Protein AF-K9TDS8-F1 (afdb_monomer_lite)

Sequence (80 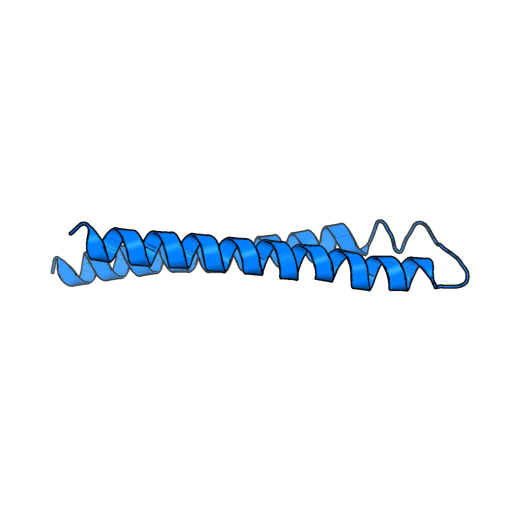aa):
MVRKNSRFIIYVVACSTIGVLVGGTAYSADLNRCLDAAVPTNQCLKQDPVLRTLEGMTFGFIAGAGAALGSTWQLWQKNK

Structure (mmCIF, N/CA/C/O backbone):
data_AF-K9TDS8-F1
#
_entry.id   AF-K9TDS8-F1
#
loop_
_atom_site.group_PDB
_atom_site.id
_atom_site.type_symbol
_atom_site.label_atom_id
_atom_site.label_alt_id
_atom_site.label_comp_id
_atom_site.label_asym_id
_atom_site.label_entity_id
_atom_site.label_seq_id
_atom_site.pdbx_PDB_ins_code
_atom_site.Cartn_x
_atom_site.Cartn_y
_atom_site.Cartn_z
_atom_site.occupancy
_atom_site.B_iso_or_equiv
_atom_site.auth_seq_id
_atom_site.auth_comp_id
_atom_site.auth_asym_id
_atom_site.auth_atom_id
_atom_site.pdbx_PDB_model_num
ATOM 1 N N . MET A 1 1 ? -28.517 1.119 9.962 1.00 47.94 1 MET A N 1
ATOM 2 C CA . MET A 1 1 ? -27.094 0.758 9.733 1.00 47.94 1 MET A CA 1
ATOM 3 C C . MET A 1 1 ? -26.813 0.231 8.313 1.00 47.94 1 MET A C 1
ATOM 5 O O . MET A 1 1 ? -25.732 0.488 7.804 1.00 47.94 1 MET A O 1
ATOM 9 N N . VAL A 1 2 ? -27.787 -0.366 7.606 1.00 50.09 2 VAL A N 1
ATOM 10 C CA . VAL A 1 2 ? -27.635 -0.907 6.229 1.00 50.09 2 VAL A CA 1
ATOM 11 C C . VAL A 1 2 ? -27.235 0.137 5.161 1.00 50.09 2 VAL A C 1
ATOM 13 O O . VAL A 1 2 ? -26.324 -0.092 4.371 1.00 50.09 2 VAL A O 1
ATOM 16 N N . ARG A 1 3 ? -27.840 1.336 5.170 1.00 54.69 3 ARG A N 1
ATOM 17 C CA . ARG A 1 3 ? -27.581 2.395 4.166 1.00 54.69 3 ARG A CA 1
ATOM 18 C C . ARG A 1 3 ? -26.177 3.022 4.251 1.00 54.69 3 ARG A C 1
ATOM 20 O O . ARG A 1 3 ? -25.642 3.456 3.235 1.00 54.69 3 ARG A O 1
ATOM 27 N N . LYS A 1 4 ? -25.565 3.046 5.444 1.00 54.88 4 LYS A N 1
ATOM 28 C CA . LYS A 1 4 ? -24.190 3.545 5.656 1.00 54.88 4 LYS A CA 1
ATOM 29 C C . LYS A 1 4 ? -23.152 2.536 5.153 1.00 54.88 4 LYS A C 1
ATOM 31 O O . LYS A 1 4 ? -22.160 2.947 4.564 1.00 54.88 4 L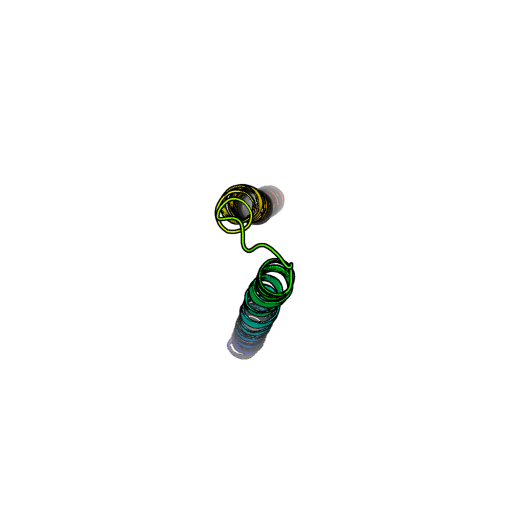YS A O 1
ATOM 36 N N . ASN A 1 5 ? -23.436 1.240 5.307 1.00 64.31 5 ASN A N 1
ATOM 37 C CA . ASN A 1 5 ? -22.590 0.160 4.802 1.00 64.31 5 ASN A CA 1
ATOM 38 C C . ASN A 1 5 ? -22.587 0.103 3.263 1.00 64.31 5 ASN A C 1
ATOM 40 O O . ASN A 1 5 ? -21.534 -0.025 2.654 1.00 64.31 5 ASN A O 1
ATOM 44 N N . SER A 1 6 ? -23.749 0.307 2.626 1.00 70.75 6 SER A N 1
ATOM 45 C CA . SER A 1 6 ? -23.862 0.343 1.158 1.00 70.75 6 SER A CA 1
ATOM 46 C C . SER A 1 6 ? -23.037 1.472 0.519 1.00 70.75 6 SER A C 1
ATOM 48 O O . SER A 1 6 ? -22.304 1.221 -0.433 1.00 70.75 6 SER A O 1
ATOM 50 N N . ARG A 1 7 ? -23.057 2.693 1.082 1.00 81.75 7 ARG A N 1
ATOM 51 C CA . ARG A 1 7 ? -22.188 3.790 0.602 1.00 81.75 7 ARG A CA 1
ATOM 52 C C . ARG A 1 7 ? -20.702 3.478 0.759 1.00 81.75 7 ARG A C 1
ATOM 54 O O . ARG A 1 7 ? -19.923 3.839 -0.114 1.00 81.75 7 ARG A O 1
ATOM 61 N N . PHE A 1 8 ? -20.324 2.825 1.856 1.00 82.19 8 PHE A N 1
ATOM 62 C CA . PHE A 1 8 ? -18.932 2.459 2.110 1.00 82.19 8 PHE A CA 1
ATOM 63 C C . PHE A 1 8 ? -18.431 1.433 1.090 1.00 82.19 8 PHE A C 1
ATOM 65 O O . PHE A 1 8 ? -17.357 1.607 0.527 1.00 82.19 8 PHE A O 1
ATOM 72 N N . ILE A 1 9 ? -19.244 0.417 0.784 1.00 83.75 9 ILE A N 1
ATOM 73 C CA . ILE A 1 9 ? -18.913 -0.602 -0.220 1.00 83.75 9 ILE A CA 1
ATOM 74 C C . ILE A 1 9 ? -18.763 0.030 -1.608 1.00 83.75 9 ILE A C 1
ATOM 76 O O . ILE A 1 9 ? -17.778 -0.238 -2.289 1.00 83.75 9 ILE A O 1
ATOM 80 N N . ILE A 1 10 ? -19.682 0.916 -2.008 1.00 86.50 10 ILE A N 1
ATOM 81 C CA . ILE A 1 10 ? -19.588 1.623 -3.298 1.00 86.50 10 ILE A CA 1
ATOM 82 C C . ILE A 1 10 ? -18.300 2.453 -3.371 1.00 86.50 10 ILE A C 1
ATOM 84 O O . ILE A 1 10 ? -17.628 2.449 -4.397 1.00 86.50 10 ILE A O 1
ATOM 88 N N . TYR A 1 11 ? -17.929 3.127 -2.279 1.00 85.25 11 TYR A N 1
ATOM 89 C CA . TYR A 1 11 ? -16.708 3.929 -2.220 1.00 85.25 11 TYR A CA 1
ATOM 90 C C . TYR A 1 11 ? -15.443 3.070 -2.348 1.00 85.25 11 TYR A C 1
ATOM 92 O O . TYR A 1 11 ? -14.538 3.417 -3.101 1.00 85.25 11 TYR A O 1
ATOM 100 N N . VAL A 1 12 ? -15.399 1.921 -1.665 1.00 87.00 12 VAL A N 1
ATOM 101 C CA . VAL A 1 12 ? -14.281 0.970 -1.759 1.00 87.00 12 VAL A CA 1
ATOM 102 C C . VAL A 1 12 ? -14.158 0.416 -3.178 1.00 87.00 12 VAL A C 1
ATOM 104 O O . VAL A 1 12 ? -13.070 0.445 -3.744 1.00 87.00 12 VAL A O 1
ATOM 107 N N . VAL A 1 13 ? -15.268 -0.013 -3.787 1.00 88.12 13 VAL A N 1
ATOM 108 C CA . VAL A 1 13 ? -15.273 -0.525 -5.167 1.00 88.12 13 VAL A CA 1
ATOM 109 C C . VAL A 1 13 ? -14.818 0.556 -6.152 1.00 88.12 13 VAL A C 1
ATOM 111 O O . VAL A 1 13 ? -13.962 0.290 -6.995 1.00 88.12 13 VAL A O 1
ATOM 114 N N . ALA A 1 14 ? -15.310 1.791 -6.016 1.00 86.50 14 ALA A N 1
ATOM 115 C CA . ALA A 1 14 ? -14.883 2.910 -6.852 1.00 86.50 14 ALA A CA 1
ATOM 116 C C . ALA A 1 14 ? -13.374 3.185 -6.710 1.00 86.50 14 ALA A C 1
ATOM 118 O O . ALA A 1 14 ? -12.667 3.227 -7.713 1.00 86.50 14 ALA A O 1
ATOM 119 N N . CYS A 1 15 ? -12.846 3.279 -5.4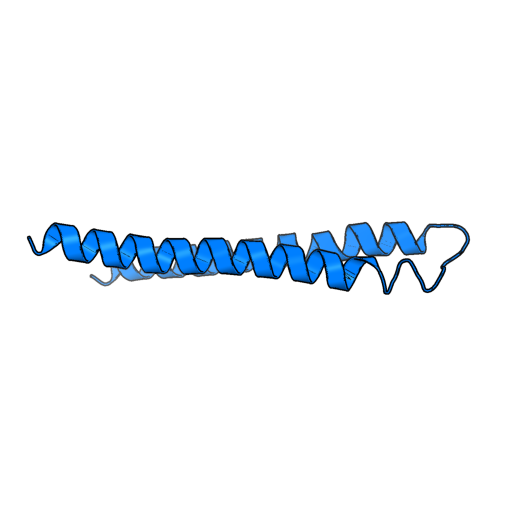85 1.00 82.81 15 CYS A N 1
ATOM 120 C CA . CYS A 1 15 ? -11.412 3.492 -5.259 1.00 82.81 15 CYS A CA 1
ATOM 121 C C . CYS A 1 15 ? -10.548 2.347 -5.803 1.00 82.81 15 CYS A C 1
ATOM 123 O O . CYS A 1 15 ? -9.504 2.610 -6.395 1.00 82.81 15 CYS A O 1
ATOM 125 N N . SER A 1 16 ? -10.977 1.091 -5.651 1.00 82.50 16 SER A N 1
ATOM 126 C CA . SER A 1 16 ? -10.259 -0.056 -6.213 1.00 82.50 16 SER A CA 1
ATOM 127 C C . SER A 1 16 ? -10.248 -0.028 -7.738 1.00 82.50 16 SER A C 1
ATOM 129 O O . SER A 1 16 ? -9.192 -0.212 -8.332 1.00 82.50 16 SER A O 1
ATOM 131 N N . THR A 1 17 ? -11.385 0.245 -8.385 1.00 83.06 17 THR A N 1
ATOM 132 C CA . THR A 1 17 ? -11.437 0.328 -9.857 1.00 83.06 17 THR A CA 1
ATOM 133 C C . THR A 1 17 ? -10.555 1.452 -10.395 1.00 83.06 17 THR A C 1
ATOM 135 O O . THR A 1 17 ? -9.798 1.227 -11.334 1.00 83.06 17 THR A O 1
ATOM 138 N N . ILE A 1 18 ? -10.562 2.625 -9.754 1.00 85.06 18 ILE A N 1
ATOM 139 C CA . ILE A 1 18 ? -9.687 3.746 -10.119 1.00 85.06 18 ILE A CA 1
ATOM 140 C C . ILE A 1 18 ? -8.215 3.380 -9.891 1.00 85.06 18 ILE A C 1
ATOM 142 O O . ILE A 1 18 ? -7.391 3.630 -10.763 1.00 85.06 18 ILE A O 1
ATOM 146 N N . GLY A 1 19 ? -7.877 2.749 -8.763 1.00 77.31 19 GLY A N 1
ATOM 147 C CA . GLY A 1 19 ? -6.508 2.327 -8.459 1.00 77.31 19 GLY A CA 1
ATOM 148 C C . GLY A 1 19 ? -5.964 1.290 -9.445 1.00 77.31 19 GLY A C 1
ATOM 149 O O . GLY A 1 19 ? -4.823 1.408 -9.884 1.00 77.31 19 GLY A O 1
ATOM 150 N N . VAL A 1 20 ? -6.787 0.316 -9.848 1.00 77.50 20 VAL A N 1
ATOM 151 C CA . VAL A 1 20 ? -6.417 -0.696 -10.852 1.00 77.50 20 VAL A CA 1
ATOM 152 C C . VAL A 1 20 ? -6.251 -0.064 -12.233 1.00 77.50 20 VAL A C 1
ATOM 154 O O . VAL A 1 20 ? -5.282 -0.372 -12.922 1.00 77.50 20 VAL A O 1
ATOM 157 N N . LEU A 1 21 ? -7.152 0.841 -12.631 1.00 75.69 21 LEU A N 1
ATOM 158 C CA . LEU A 1 21 ? -7.058 1.526 -13.920 1.00 75.69 21 LEU A CA 1
ATOM 159 C C . LEU A 1 21 ? -5.825 2.428 -13.978 1.00 75.69 21 LEU A C 1
ATOM 161 O O . LEU A 1 21 ? -4.999 2.258 -14.864 1.00 75.69 21 LEU A O 1
ATOM 165 N N . VAL A 1 22 ? -5.656 3.329 -13.009 1.00 74.75 22 VAL A N 1
ATOM 166 C CA . VAL A 1 22 ? -4.536 4.280 -12.978 1.00 74.75 22 VAL A CA 1
ATOM 167 C C . VAL A 1 22 ? -3.199 3.555 -12.806 1.00 74.75 22 VAL A C 1
ATOM 169 O O . VAL A 1 22 ? -2.250 3.853 -13.530 1.00 74.75 22 VAL A O 1
ATOM 172 N N . GLY A 1 23 ? -3.122 2.570 -11.906 1.00 64.44 23 GLY A N 1
ATOM 173 C CA . GLY A 1 23 ? -1.911 1.776 -11.687 1.00 64.44 23 GLY A CA 1
ATOM 174 C C . GLY A 1 23 ? -1.548 0.893 -12.884 1.00 64.44 23 GLY A C 1
ATOM 175 O O . GLY A 1 23 ? -0.379 0.816 -13.260 1.00 64.44 23 GLY A O 1
ATOM 176 N N . GLY A 1 24 ? -2.545 0.279 -13.529 1.00 61.81 24 GLY A N 1
ATOM 177 C CA . GLY A 1 24 ? -2.354 -0.543 -14.724 1.00 61.81 24 GLY A CA 1
ATOM 178 C C . GLY A 1 24 ? -1.922 0.274 -15.944 1.00 61.81 24 GLY A C 1
ATOM 179 O O . GLY A 1 24 ? -0.992 -0.119 -16.644 1.00 61.81 24 GLY A O 1
ATOM 180 N N . THR A 1 25 ? -2.526 1.445 -16.174 1.00 63.28 25 THR A N 1
ATOM 181 C CA . THR A 1 25 ? -2.166 2.304 -17.316 1.00 63.28 25 THR A CA 1
ATOM 182 C C . THR A 1 25 ? -0.833 3.022 -17.133 1.00 63.28 25 THR A C 1
ATOM 184 O O . THR A 1 25 ? -0.126 3.245 -18.115 1.00 63.28 25 THR A O 1
ATOM 187 N N . ALA A 1 26 ? -0.456 3.361 -15.894 1.00 60.41 26 ALA A N 1
ATOM 188 C CA . ALA A 1 26 ? 0.844 3.967 -15.606 1.00 60.41 26 ALA A CA 1
ATOM 189 C C . ALA A 1 26 ? 2.003 3.022 -15.960 1.00 60.41 26 ALA A C 1
ATOM 191 O O . ALA A 1 26 ? 3.031 3.467 -16.465 1.00 60.41 26 ALA A O 1
ATOM 192 N N . TYR A 1 27 ? 1.812 1.712 -15.771 1.00 56.62 27 TYR A N 1
ATOM 193 C CA . TYR A 1 27 ? 2.793 0.707 -16.171 1.00 56.62 27 TYR A CA 1
ATOM 194 C C . TYR A 1 27 ? 2.971 0.654 -17.696 1.00 56.62 27 TYR A C 1
ATOM 196 O O . TYR A 1 27 ? 4.093 0.592 -18.189 1.00 56.62 27 TYR A O 1
ATOM 204 N N . SER A 1 28 ? 1.879 0.739 -18.464 1.00 52.78 28 SER A N 1
ATOM 205 C CA . SER A 1 28 ? 1.919 0.641 -19.930 1.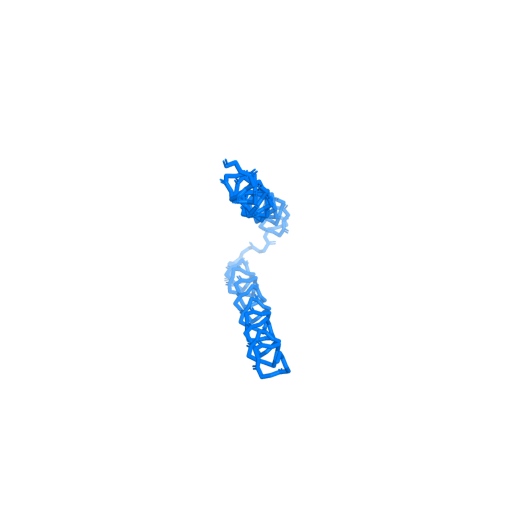00 52.78 28 SER A CA 1
ATOM 206 C C . SER A 1 28 ? 2.489 1.882 -20.625 1.00 52.78 28 SER A C 1
ATOM 208 O O . SER A 1 28 ? 3.102 1.753 -21.684 1.00 52.78 28 SER A O 1
ATOM 210 N N . ALA A 1 29 ? 2.303 3.077 -20.054 1.00 54.06 29 ALA A N 1
ATOM 211 C CA . ALA A 1 29 ? 2.805 4.321 -20.642 1.00 54.06 29 ALA A CA 1
ATOM 212 C C . ALA A 1 29 ? 4.340 4.420 -20.576 1.00 54.06 29 ALA A C 1
ATOM 214 O O . ALA A 1 29 ? 4.969 4.822 -21.553 1.00 54.06 29 ALA A O 1
ATOM 215 N N . ASP A 1 30 ? 4.938 3.999 -19.460 1.00 56.44 30 ASP A N 1
ATOM 216 C CA . ASP A 1 30 ? 6.394 3.912 -19.303 1.00 56.44 30 ASP A CA 1
ATOM 217 C C . ASP A 1 30 ? 6.992 2.760 -20.128 1.00 56.44 30 ASP A C 1
ATOM 219 O O . ASP A 1 30 ? 8.023 2.924 -20.782 1.00 56.44 30 ASP A O 1
ATOM 223 N N . LEU A 1 31 ? 6.314 1.607 -20.188 1.00 58.16 31 LEU A N 1
ATOM 224 C CA . LEU A 1 31 ? 6.809 0.447 -20.934 1.00 58.16 31 LEU A CA 1
ATOM 225 C C . LEU A 1 31 ? 6.860 0.703 -22.450 1.00 58.16 31 LEU A C 1
ATOM 227 O O . LEU A 1 31 ? 7.847 0.355 -23.098 1.00 58.16 31 LEU A O 1
ATOM 231 N N . ASN A 1 32 ? 5.840 1.366 -23.010 1.00 55.56 32 ASN A N 1
ATOM 232 C CA . ASN A 1 32 ? 5.842 1.772 -24.420 1.00 55.56 32 ASN A CA 1
ATOM 233 C C . ASN A 1 32 ? 6.930 2.809 -24.727 1.00 55.56 32 ASN A C 1
ATOM 235 O O . ASN A 1 32 ? 7.475 2.801 -25.823 1.00 55.56 32 ASN A O 1
ATOM 239 N N . ARG A 1 33 ? 7.292 3.675 -23.772 1.00 56.09 33 ARG A N 1
ATOM 240 C CA . ARG A 1 33 ? 8.390 4.640 -23.942 1.00 56.09 33 ARG A CA 1
ATOM 241 C C . ARG A 1 33 ? 9.766 3.963 -24.005 1.00 56.09 33 ARG A C 1
ATOM 243 O O . ARG A 1 33 ? 10.597 4.415 -24.786 1.00 56.09 33 ARG A O 1
ATOM 250 N N . CYS A 1 34 ? 9.994 2.869 -23.269 1.00 54.56 34 CYS A N 1
ATOM 251 C CA . CYS A 1 34 ? 11.207 2.047 -23.429 1.00 54.56 34 CYS A CA 1
ATOM 252 C C . CYS A 1 34 ? 11.192 1.212 -24.729 1.00 54.56 34 CYS A C 1
ATOM 254 O O . CYS A 1 34 ? 12.260 0.945 -25.274 1.00 54.56 34 CYS A O 1
ATOM 256 N N . LEU A 1 35 ? 10.021 0.776 -25.220 1.00 56.44 35 LEU A N 1
ATOM 257 C CA . LEU A 1 35 ? 9.911 -0.026 -26.452 1.00 56.44 35 LEU A CA 1
ATOM 258 C C . LEU A 1 35 ? 10.087 0.795 -27.742 1.00 56.44 35 LEU A C 1
ATOM 260 O O . LEU A 1 35 ? 10.555 0.256 -28.739 1.00 56.44 35 LEU A O 1
ATOM 264 N N . ASP A 1 36 ? 9.718 2.078 -27.719 1.00 57.91 36 ASP A N 1
ATOM 265 C CA . ASP A 1 36 ? 9.836 3.009 -28.857 1.00 57.91 36 ASP A CA 1
ATOM 266 C C . ASP A 1 36 ? 11.271 3.560 -29.028 1.00 57.91 36 ASP A C 1
ATOM 268 O O . ASP A 1 36 ? 11.603 4.195 -30.028 1.00 57.91 36 ASP A O 1
ATOM 272 N N . ALA A 1 37 ? 12.155 3.313 -28.054 1.00 54.12 37 ALA A N 1
ATOM 273 C CA . ALA A 1 37 ? 13.554 3.709 -28.128 1.00 54.12 37 ALA A CA 1
ATOM 274 C C . ALA A 1 37 ? 14.331 2.787 -29.085 1.00 54.12 37 ALA A C 1
ATOM 276 O O . ALA A 1 37 ? 14.282 1.564 -28.973 1.00 54.12 37 ALA A O 1
ATOM 277 N N . ALA A 1 38 ? 15.113 3.381 -29.993 1.00 52.28 38 ALA A N 1
ATOM 278 C CA . ALA A 1 38 ? 15.811 2.711 -31.102 1.00 52.28 38 ALA A CA 1
ATOM 279 C C . ALA A 1 38 ? 16.770 1.559 -30.713 1.00 52.28 38 ALA A C 1
ATOM 281 O O . ALA A 1 38 ? 17.264 0.853 -31.591 1.00 52.28 38 ALA A O 1
ATOM 282 N N . VAL A 1 39 ? 17.039 1.352 -29.420 1.00 50.97 39 VAL A N 1
ATOM 283 C CA . VAL A 1 39 ? 17.792 0.209 -28.895 1.00 50.97 39 VAL A CA 1
ATOM 284 C C . VAL A 1 39 ? 17.080 -0.304 -27.635 1.00 50.97 39 VAL A C 1
ATOM 286 O O . VAL A 1 39 ? 17.235 0.302 -26.572 1.00 50.97 39 VAL A O 1
ATOM 289 N N . PRO A 1 40 ? 16.317 -1.412 -27.700 1.00 50.97 40 PRO A N 1
ATOM 290 C CA . PRO A 1 40 ? 15.700 -2.008 -26.521 1.00 50.97 40 PRO A CA 1
ATOM 291 C C . PRO A 1 40 ? 16.793 -2.673 -25.676 1.00 50.97 40 PRO A C 1
ATOM 293 O O . PRO A 1 40 ? 17.119 -3.848 -25.836 1.00 50.97 40 PRO A O 1
ATOM 296 N N . THR A 1 41 ? 17.434 -1.910 -24.794 1.00 55.12 41 THR A N 1
ATOM 297 C CA . THR A 1 41 ? 18.422 -2.454 -23.864 1.00 55.12 41 THR A CA 1
ATOM 298 C C . THR A 1 41 ? 17.696 -3.104 -22.684 1.00 55.12 41 THR A C 1
ATOM 300 O O . THR A 1 41 ? 16.848 -2.496 -22.031 1.00 55.12 41 THR A O 1
ATOM 303 N N . ASN A 1 42 ? 18.066 -4.347 -22.351 1.00 53.91 42 ASN A N 1
ATOM 304 C CA . ASN A 1 42 ? 17.558 -5.112 -21.194 1.00 53.91 42 ASN A CA 1
ATOM 305 C C . ASN A 1 42 ? 17.711 -4.395 -19.830 1.00 53.91 42 ASN A C 1
ATOM 307 O O . ASN A 1 42 ? 17.254 -4.904 -18.808 1.00 53.91 42 ASN A O 1
ATOM 311 N N . GLN A 1 43 ? 18.368 -3.235 -19.794 1.00 51.44 43 GLN A N 1
ATOM 312 C CA . GLN A 1 43 ? 18.533 -2.396 -18.611 1.00 51.44 43 GLN A CA 1
ATOM 313 C C . GLN A 1 43 ? 17.273 -1.566 -18.302 1.00 51.44 43 GLN A C 1
ATOM 315 O O . GLN A 1 43 ? 16.931 -1.435 -17.131 1.00 51.44 43 GLN A O 1
ATOM 320 N N . CYS A 1 44 ? 16.516 -1.124 -19.318 1.00 52.44 44 CYS A N 1
ATOM 321 C CA . CYS A 1 44 ? 15.244 -0.389 -19.149 1.00 52.44 44 CYS A CA 1
ATOM 322 C C . CYS A 1 44 ? 14.171 -1.276 -18.482 1.00 52.44 44 CYS A C 1
ATOM 324 O O . CYS A 1 44 ? 13.424 -0.848 -17.610 1.00 52.44 44 CYS A O 1
ATOM 326 N N . LEU A 1 45 ? 14.138 -2.566 -18.840 1.00 53.03 45 LEU A N 1
ATOM 327 C CA . LEU A 1 45 ? 13.130 -3.509 -18.346 1.00 53.03 45 LEU A CA 1
ATOM 328 C C . LEU A 1 45 ? 13.393 -4.009 -16.916 1.00 53.03 45 LEU A C 1
ATOM 330 O O . LEU A 1 45 ? 12.491 -4.560 -16.290 1.00 53.03 45 LEU A O 1
ATOM 334 N N . LYS A 1 46 ? 14.627 -3.874 -16.409 1.00 53.38 46 LYS A N 1
ATOM 335 C CA . LYS A 1 46 ? 15.057 -4.488 -15.140 1.00 53.38 46 LYS A CA 1
ATOM 336 C C . LYS A 1 46 ? 15.416 -3.482 -14.048 1.00 53.38 46 LYS A C 1
ATOM 338 O O . LYS A 1 46 ? 15.320 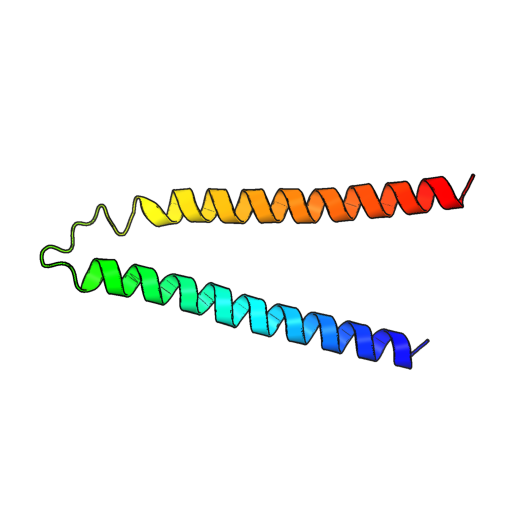-3.834 -12.875 1.00 53.38 46 LYS A O 1
ATOM 343 N N . GLN A 1 47 ? 15.810 -2.260 -14.408 1.00 49.25 47 GLN A N 1
ATOM 344 C CA . GLN A 1 47 ? 16.284 -1.259 -13.450 1.00 49.25 47 GLN A CA 1
ATOM 345 C C . GLN A 1 47 ? 15.142 -0.442 -12.823 1.00 49.25 47 GLN A C 1
ATOM 347 O O . GLN A 1 47 ? 15.129 -0.245 -11.609 1.00 49.25 47 GLN A O 1
ATOM 352 N N . ASP A 1 48 ? 14.132 -0.068 -13.606 1.00 57.81 48 ASP A N 1
ATOM 353 C CA . ASP A 1 48 ? 12.975 0.694 -13.127 1.00 57.81 48 ASP A CA 1
ATOM 354 C C . ASP A 1 48 ? 11.934 -0.078 -12.291 1.00 57.81 48 ASP A C 1
ATOM 356 O O . ASP A 1 48 ? 11.437 0.493 -11.316 1.00 57.81 48 ASP A O 1
ATOM 360 N N . PRO A 1 49 ? 11.584 -1.358 -12.553 1.00 58.59 49 PRO A N 1
ATOM 361 C CA . PRO A 1 49 ? 10.481 -1.997 -11.835 1.00 58.59 49 PRO A CA 1
ATOM 362 C C . PRO A 1 49 ? 10.798 -2.240 -10.360 1.00 58.59 49 PRO A C 1
ATOM 364 O O . PRO A 1 49 ? 9.893 -2.149 -9.536 1.00 58.59 49 PRO A O 1
ATOM 367 N N . VAL A 1 50 ? 12.056 -2.518 -9.998 1.00 62.44 50 VAL A N 1
ATOM 368 C CA . VAL A 1 50 ? 12.437 -2.740 -8.593 1.00 62.44 50 VAL A CA 1
ATOM 369 C C . VAL A 1 50 ? 12.349 -1.436 -7.812 1.00 62.44 50 VAL A C 1
ATOM 371 O O . VAL A 1 50 ? 11.744 -1.417 -6.744 1.00 62.44 50 VAL A O 1
ATOM 374 N N . LEU A 1 51 ? 12.885 -0.342 -8.358 1.00 64.69 51 LEU A N 1
ATOM 375 C CA . LEU A 1 51 ? 12.880 0.955 -7.688 1.00 64.69 51 LEU A CA 1
ATOM 376 C C . LEU A 1 51 ? 11.456 1.517 -7.560 1.00 64.69 51 LEU A C 1
ATOM 378 O O . LEU A 1 51 ? 11.060 1.927 -6.471 1.00 64.69 51 LEU A O 1
ATOM 382 N N . ARG A 1 52 ? 10.640 1.431 -8.621 1.00 63.28 52 ARG A N 1
ATOM 383 C CA . ARG A 1 52 ? 9.226 1.843 -8.574 1.00 63.28 52 ARG A CA 1
ATOM 384 C C . ARG A 1 52 ? 8.374 0.966 -7.663 1.00 63.28 52 ARG A C 1
ATOM 386 O O . ARG A 1 52 ? 7.480 1.476 -6.995 1.00 63.28 52 ARG A O 1
ATOM 393 N N . THR A 1 53 ? 8.635 -0.342 -7.618 1.00 67.81 53 THR A N 1
ATOM 394 C CA . THR A 1 53 ? 7.943 -1.240 -6.678 1.00 67.81 53 THR A CA 1
ATOM 395 C C . THR A 1 53 ? 8.316 -0.889 -5.248 1.00 67.81 53 THR A C 1
ATOM 397 O O . THR A 1 53 ? 7.437 -0.841 -4.394 1.00 67.81 53 THR A O 1
ATOM 400 N N . LEU A 1 54 ? 9.592 -0.593 -4.986 1.00 70.94 54 LEU A N 1
ATOM 401 C CA . LEU A 1 54 ? 10.047 -0.167 -3.668 1.00 70.94 54 LEU A CA 1
ATOM 402 C C . LEU A 1 54 ? 9.377 1.147 -3.249 1.00 70.94 54 LEU A C 1
ATOM 404 O O . LEU A 1 54 ? 8.911 1.268 -2.119 1.00 70.94 54 LEU A O 1
ATOM 408 N N . GLU A 1 55 ? 9.270 2.102 -4.171 1.00 73.25 55 GLU A N 1
ATOM 409 C CA . GLU A 1 55 ? 8.593 3.376 -3.939 1.00 73.25 55 GLU A CA 1
ATOM 410 C C . GLU A 1 55 ? 7.096 3.170 -3.661 1.00 73.25 55 GLU A C 1
ATOM 412 O O . GLU A 1 55 ? 6.595 3.589 -2.617 1.00 73.25 55 GLU A O 1
ATOM 417 N N . GLY A 1 56 ? 6.392 2.422 -4.516 1.00 69.44 56 GLY A N 1
ATOM 418 C CA . GLY A 1 56 ? 4.976 2.098 -4.325 1.00 69.44 56 GLY A CA 1
ATOM 419 C C . GLY A 1 56 ? 4.702 1.325 -3.029 1.00 69.44 56 GLY A C 1
ATOM 420 O O . GLY A 1 56 ? 3.737 1.617 -2.321 1.00 69.44 56 GLY A O 1
ATOM 421 N N . MET A 1 57 ? 5.580 0.386 -2.670 1.00 73.00 57 MET A N 1
ATOM 422 C CA . MET A 1 57 ? 5.494 -0.382 -1.427 1.00 73.00 57 MET A CA 1
ATOM 423 C C . MET A 1 57 ? 5.732 0.505 -0.200 1.00 73.00 57 MET A C 1
ATOM 425 O O . MET A 1 57 ? 5.021 0.371 0.794 1.00 73.00 57 MET A O 1
ATOM 429 N N . THR A 1 58 ? 6.668 1.452 -0.282 1.00 79.00 58 THR A N 1
ATOM 430 C CA . THR A 1 58 ? 6.968 2.404 0.798 1.00 79.00 58 THR A CA 1
ATOM 431 C C . THR A 1 58 ? 5.801 3.357 1.034 1.00 79.00 58 THR A C 1
ATOM 433 O O . THR A 1 58 ? 5.334 3.490 2.166 1.00 79.00 58 THR A O 1
ATOM 436 N N . PHE A 1 59 ? 5.263 3.971 -0.024 1.00 83.12 59 PHE A N 1
ATOM 437 C CA . PHE A 1 59 ? 4.089 4.840 0.090 1.00 83.12 59 PHE A CA 1
ATOM 438 C C . PHE A 1 59 ? 2.861 4.078 0.603 1.00 83.12 59 PHE A C 1
ATOM 440 O O . PHE A 1 59 ? 2.161 4.571 1.489 1.00 83.12 59 PHE A O 1
ATOM 447 N N . GLY A 1 60 ? 2.632 2.856 0.111 1.00 79.69 60 GLY A N 1
ATOM 448 C CA . GLY A 1 60 ? 1.557 1.987 0.591 1.00 79.69 60 GLY A CA 1
ATOM 449 C C . GLY A 1 60 ? 1.702 1.629 2.072 1.00 79.69 60 GLY A C 1
ATOM 450 O O . GLY A 1 60 ? 0.726 1.690 2.822 1.00 79.69 60 GLY A O 1
ATOM 451 N N . PHE A 1 61 ? 2.922 1.322 2.520 1.00 82.69 61 PHE A N 1
ATOM 452 C CA . PHE A 1 61 ? 3.210 1.010 3.918 1.00 82.69 61 PHE A CA 1
ATOM 453 C C . PHE A 1 61 ? 3.008 2.221 4.833 1.00 82.69 61 PHE A C 1
ATOM 455 O O . PHE A 1 61 ? 2.352 2.097 5.863 1.00 82.69 61 PHE A O 1
ATOM 462 N N . ILE A 1 62 ? 3.501 3.402 4.447 1.00 86.19 62 ILE A N 1
ATOM 463 C CA . ILE A 1 62 ? 3.327 4.638 5.224 1.00 86.19 62 ILE A CA 1
ATOM 464 C C . ILE A 1 62 ? 1.842 5.003 5.330 1.00 86.19 62 ILE A C 1
ATOM 466 O O . ILE A 1 62 ? 1.356 5.292 6.424 1.00 86.19 62 ILE A O 1
ATOM 470 N N . ALA A 1 63 ? 1.102 4.944 4.220 1.00 85.19 63 ALA A N 1
ATOM 471 C CA . ALA A 1 63 ? -0.329 5.228 4.212 1.00 85.19 63 ALA A CA 1
ATOM 472 C C . ALA A 1 63 ? -1.117 4.231 5.082 1.00 85.19 63 ALA A C 1
ATOM 474 O O . ALA A 1 63 ? -1.965 4.636 5.880 1.00 85.19 63 ALA A O 1
ATOM 475 N N . GLY A 1 64 ? -0.807 2.934 4.978 1.00 83.06 64 GLY A N 1
ATOM 476 C CA . GLY A 1 64 ? -1.447 1.882 5.768 1.00 83.06 64 GLY A CA 1
ATOM 477 C C . GLY A 1 64 ? -1.130 1.978 7.264 1.00 83.06 64 GLY A C 1
ATOM 478 O O . GLY A 1 64 ? -2.044 1.984 8.091 1.00 83.06 64 GLY A O 1
ATOM 479 N N . ALA A 1 65 ? 0.150 2.112 7.620 1.00 88.50 65 ALA A N 1
ATOM 480 C CA . ALA A 1 65 ? 0.595 2.246 9.006 1.00 88.50 65 ALA A CA 1
ATOM 481 C C . ALA A 1 65 ? 0.061 3.533 9.653 1.00 88.50 65 ALA A C 1
ATOM 483 O O . ALA A 1 65 ? -0.415 3.497 10.786 1.00 88.50 65 ALA A O 1
ATOM 484 N N . GLY A 1 66 ? 0.062 4.654 8.925 1.00 88.12 66 GLY A N 1
ATOM 485 C CA . GLY A 1 66 ? -0.505 5.918 9.392 1.00 88.12 66 GLY A CA 1
ATOM 486 C C . GLY A 1 66 ? -2.010 5.829 9.652 1.00 88.12 66 GLY A C 1
ATOM 487 O O . GLY A 1 66 ? -2.483 6.299 10.686 1.00 88.12 66 GLY A O 1
ATOM 488 N N . ALA A 1 67 ? -2.765 5.165 8.772 1.00 86.31 67 ALA A N 1
ATOM 489 C CA . ALA A 1 67 ? -4.195 4.943 8.977 1.00 86.31 67 ALA A CA 1
ATOM 490 C C . ALA A 1 67 ? -4.475 4.038 10.192 1.00 86.31 67 ALA A C 1
ATOM 492 O O . ALA A 1 67 ? -5.376 4.333 10.982 1.00 86.31 67 ALA A O 1
ATOM 493 N N . ALA A 1 68 ? -3.695 2.968 10.383 1.00 84.62 68 ALA A N 1
ATOM 494 C CA . ALA A 1 68 ? -3.841 2.052 11.516 1.00 84.62 68 ALA A CA 1
ATOM 495 C C . ALA A 1 68 ? -3.482 2.717 12.857 1.00 84.62 68 ALA A C 1
ATOM 497 O O . ALA A 1 68 ? -4.247 2.646 13.822 1.00 84.62 68 ALA A O 1
ATOM 498 N N . LEU A 1 69 ? -2.349 3.420 12.917 1.00 88.75 69 LEU A N 1
ATOM 499 C CA . LEU A 1 69 ? -1.924 4.137 14.119 1.00 88.75 69 LEU A CA 1
ATOM 500 C C . LEU A 1 69 ? -2.866 5.303 14.429 1.00 88.75 69 LEU A C 1
ATOM 502 O O . LEU A 1 69 ? -3.300 5.440 15.569 1.00 88.75 69 LEU A O 1
ATOM 506 N N . GLY A 1 70 ? -3.251 6.094 13.424 1.00 88.25 70 GLY A N 1
ATOM 507 C CA . GLY A 1 70 ? -4.157 7.230 13.591 1.00 88.25 70 GLY A CA 1
ATOM 508 C C . GLY A 1 70 ? -5.544 6.819 14.088 1.00 88.25 70 GLY A C 1
ATOM 509 O O . GLY A 1 70 ? -6.076 7.432 15.013 1.00 88.25 70 GLY A O 1
ATOM 510 N N . SER A 1 71 ? -6.109 5.740 13.540 1.00 85.38 71 SER A N 1
ATOM 511 C CA . SER A 1 71 ? -7.397 5.201 14.001 1.00 85.38 71 SER A CA 1
ATOM 512 C C . SER A 1 71 ? -7.319 4.643 15.427 1.00 85.38 71 SER A C 1
ATOM 514 O O . SER A 1 71 ? -8.215 4.901 16.235 1.00 85.38 71 SER A O 1
ATOM 516 N N . THR A 1 72 ? -6.220 3.969 15.781 1.00 88.69 72 THR A N 1
ATOM 517 C CA . THR A 1 72 ? -5.975 3.478 17.148 1.00 88.69 72 THR A CA 1
ATOM 518 C C . THR A 1 72 ? -5.831 4.633 18.146 1.00 88.69 72 THR A C 1
ATOM 520 O O . THR A 1 72 ? -6.430 4.606 19.222 1.00 88.69 72 THR A O 1
ATOM 523 N N . TRP A 1 73 ? -5.107 5.694 17.783 1.00 88.31 73 TRP A N 1
ATOM 524 C CA . TRP A 1 73 ? -4.926 6.878 18.631 1.00 88.31 73 TRP A CA 1
ATOM 525 C C . TRP A 1 73 ? -6.235 7.649 18.838 1.00 88.31 73 TRP A C 1
ATOM 527 O O . TRP A 1 73 ? -6.532 8.104 19.943 1.00 88.31 73 TRP A O 1
ATOM 537 N N . GLN A 1 74 ? -7.062 7.741 17.793 1.00 86.38 74 GLN A N 1
ATOM 538 C CA . GLN A 1 74 ? -8.377 8.376 17.861 1.00 86.38 74 GLN A CA 1
ATOM 539 C C . GLN A 1 74 ? -9.353 7.598 18.760 1.00 86.38 74 GLN A C 1
ATOM 541 O O . GLN A 1 74 ? -10.151 8.206 19.474 1.00 86.38 74 GLN A O 1
ATOM 546 N N . LEU A 1 75 ? -9.281 6.262 18.757 1.00 84.62 75 LEU A N 1
ATOM 547 C CA . LEU A 1 75 ? -10.036 5.407 19.678 1.00 84.62 75 LEU A CA 1
ATOM 548 C C . LEU A 1 75 ? -9.552 5.554 21.125 1.00 84.62 75 LEU A C 1
ATOM 550 O O . LEU A 1 75 ? -10.376 5.583 22.036 1.00 84.62 75 LEU A O 1
ATOM 554 N N . TRP A 1 76 ? -8.243 5.684 21.341 1.00 85.06 76 TRP A N 1
ATOM 555 C CA . TRP A 1 76 ? -7.673 5.891 22.673 1.00 85.06 76 TRP A CA 1
ATOM 556 C C . TRP A 1 76 ? -8.093 7.236 23.283 1.00 85.06 76 TRP A C 1
ATOM 558 O O . TRP A 1 76 ? -8.555 7.269 24.419 1.00 85.06 76 TRP A O 1
ATOM 568 N N . GLN A 1 77 ? -8.041 8.325 22.508 1.00 86.12 77 GLN A N 1
ATOM 569 C CA . GLN A 1 77 ? -8.487 9.656 22.949 1.00 86.12 77 GLN A CA 1
ATOM 570 C C . GLN A 1 77 ? -9.982 9.708 23.303 1.00 86.12 77 GLN A C 1
ATOM 572 O O . GLN A 1 77 ? -10.373 10.469 24.175 1.00 86.12 77 GLN A O 1
ATOM 577 N N . LYS A 1 78 ? -10.832 8.911 22.640 1.00 79.62 78 LYS A N 1
ATOM 578 C CA . LYS A 1 78 ? -12.277 8.869 22.929 1.00 79.62 78 LYS A CA 1
ATOM 579 C C . LYS A 1 78 ? -12.657 8.075 24.181 1.00 79.62 78 LYS A C 1
ATOM 581 O O . LYS A 1 78 ? -13.788 8.205 24.633 1.00 79.62 78 LYS A O 1
ATOM 586 N N . ASN A 1 79 ? -11.766 7.218 24.679 1.00 69.25 79 ASN A N 1
ATOM 587 C CA . ASN A 1 79 ? -11.994 6.400 25.877 1.00 69.25 79 ASN A CA 1
ATOM 588 C C . ASN A 1 79 ? -11.422 7.037 27.156 1.00 69.25 79 ASN A C 1
ATOM 590 O O . ASN A 1 79 ? -11.438 6.399 28.208 1.00 69.25 79 ASN A O 1
ATOM 594 N N . LYS A 1 80 ? -10.895 8.259 27.063 1.00 54.41 80 LYS A N 1
ATOM 595 C CA . LYS A 1 80 ? -10.361 9.047 28.173 1.00 54.41 80 LYS A CA 1
ATOM 596 C C . LYS A 1 80 ? -11.285 10.224 28.456 1.00 54.41 80 LYS A C 1
ATOM 598 O O . LYS A 1 80 ? -11.387 10.587 29.646 1.00 54.41 80 LYS A O 1
#

Foldseek 3Di:
DVVVVVVVVVVVVVVVVCCCVVVVVVVVVQVVVLVPPPDNDPCSVPVPPVVVVVVVVVVVCCVVVCVVVVVVVVVVVVVD

Organism: NCBI:txid56110

Secondary structure (DSSP, 8-state):
-HHHHHHHHHHHHHHHHHHHHHHHHHHHHHHHHHHSSSS--TTHHHHHHHHHHHHHHHHHHHHHHHHHHHHHHHHHHHT-

pLDDT: mean 70.26, std 13.91, range [47.94, 88.75]

Radius of gyration: 19.48 Å; chains: 1; bounding box: 46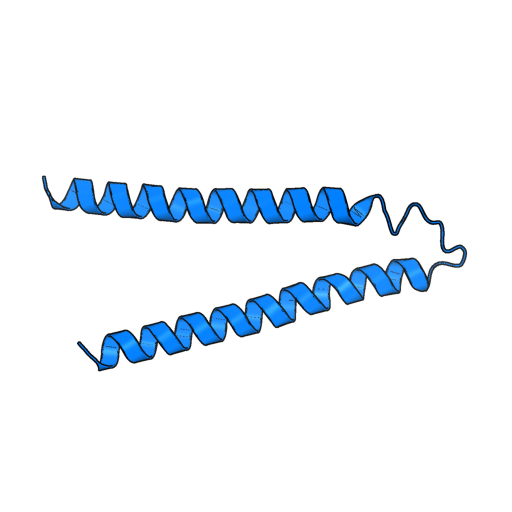×15×59 Å